Protein AF-A0A6N3FNF6-F1 (afdb_monomer)

Sequence (169 aa):
MVKKSNWANDEDVKLIELFNLGYTSKEIGAELNRTKEAVQKRIQLFKKKKIICEKNRKLKQIECREIKKAINRESSKFLSNRATIKACISAYKNNSMGDLVLDKKKAKEQGIAFPIDMPGVSVNEEIRKFNKFEEKNGKLDLIKYVKSEAERLRELQKEVRKGIEEISV

Solvent-accessible surface area (backbone atoms only — not comparable to full-atom values): 9754 Å² total; per-residue (Å²): 134,72,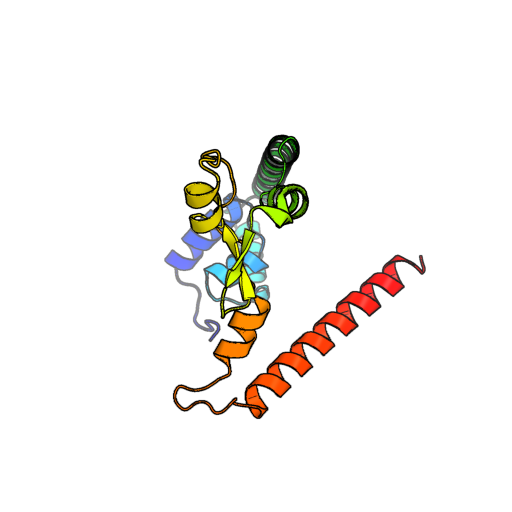63,82,71,81,89,48,73,68,58,51,52,54,50,52,51,43,38,57,68,31,52,49,47,58,58,50,9,63,77,68,40,34,52,42,66,61,42,46,56,51,51,54,51,34,43,76,70,64,78,52,60,70,68,58,19,51,52,36,39,50,50,55,50,53,52,51,50,50,52,49,56,60,55,63,76,48,82,50,60,70,55,51,46,65,77,45,47,88,54,40,40,73,48,99,70,61,23,40,32,54,39,66,63,60,26,61,78,69,73,49,82,80,63,88,87,53,66,63,66,48,79,40,63,65,56,53,58,54,54,69,41,39,43,102,82,81,46,65,43,58,70,61,47,52,52,52,51,57,49,52,52,54,51,50,54,51,52,52,53,52,53,52,61,68,69,77,111

Structure (mmCIF, N/CA/C/O backbone):
data_AF-A0A6N3FNF6-F1
#
_entry.id   AF-A0A6N3FNF6-F1
#
loop_
_atom_site.group_PDB
_atom_site.id
_atom_site.type_symbol
_atom_site.label_atom_id
_atom_site.label_alt_id
_atom_site.label_comp_id
_atom_site.label_asym_id
_atom_site.label_entity_id
_atom_site.label_seq_id
_atom_site.pdbx_PDB_ins_code
_atom_site.Cartn_x
_atom_site.Cartn_y
_atom_site.Cartn_z
_atom_site.occupancy
_atom_site.B_iso_or_equiv
_atom_site.auth_seq_id
_atom_site.auth_comp_id
_atom_site.auth_asym_id
_atom_site.auth_atom_id
_atom_site.pdbx_PDB_model_num
ATOM 1 N N . MET A 1 1 ? 16.596 -14.689 -2.484 1.00 68.25 1 MET A N 1
ATOM 2 C CA . MET A 1 1 ? 17.759 -14.603 -3.401 1.00 68.25 1 MET A CA 1
ATOM 3 C C . MET A 1 1 ? 17.275 -14.135 -4.761 1.00 68.25 1 MET A C 1
ATOM 5 O O . MET A 1 1 ? 16.258 -14.642 -5.215 1.00 68.25 1 MET A O 1
ATOM 9 N N . VAL A 1 2 ? 17.971 -13.182 -5.383 1.00 82.62 2 VAL A N 1
ATOM 10 C CA . VAL A 1 2 ? 17.611 -12.648 -6.709 1.00 82.62 2 VAL A CA 1
ATOM 11 C C . VAL A 1 2 ? 18.080 -13.606 -7.807 1.00 82.62 2 VAL A C 1
ATOM 13 O O . VAL A 1 2 ? 19.210 -14.098 -7.748 1.00 82.62 2 VAL A O 1
ATOM 16 N N . LYS A 1 3 ? 17.238 -13.864 -8.814 1.00 86.38 3 LYS A N 1
ATOM 17 C CA . LYS A 1 3 ? 17.563 -14.762 -9.933 1.00 86.38 3 LYS A CA 1
ATOM 18 C C . LYS A 1 3 ? 18.677 -14.181 -10.814 1.00 86.38 3 LYS A C 1
ATOM 20 O O . LYS A 1 3 ? 18.551 -13.072 -11.341 1.00 86.38 3 LYS A O 1
ATOM 25 N N . LYS A 1 4 ? 19.739 -14.964 -11.030 1.00 87.19 4 LYS A N 1
ATOM 26 C CA . LYS A 1 4 ? 20.877 -14.634 -11.918 1.00 87.19 4 LYS A CA 1
ATOM 27 C C . LYS A 1 4 ? 20.910 -15.452 -13.219 1.00 87.19 4 LYS A C 1
ATOM 29 O O . LYS A 1 4 ? 21.807 -15.254 -14.026 1.00 87.19 4 LYS A O 1
ATOM 34 N N . SER A 1 5 ? 19.951 -16.358 -13.420 1.00 88.81 5 SER A N 1
ATOM 35 C CA . SER A 1 5 ? 19.829 -17.197 -14.620 1.00 88.81 5 SER A CA 1
ATOM 36 C C . SER A 1 5 ? 19.519 -16.377 -15.878 1.00 88.81 5 SER A C 1
ATOM 38 O O . SER A 1 5 ? 19.127 -15.212 -15.791 1.00 88.81 5 SER A O 1
ATOM 40 N N . ASN A 1 6 ? 19.641 -16.980 -17.059 1.00 90.62 6 ASN A N 1
ATOM 41 C CA . ASN A 1 6 ? 19.187 -16.350 -18.302 1.00 90.62 6 ASN A CA 1
ATOM 42 C C . ASN A 1 6 ? 17.668 -16.097 -18.290 1.00 90.62 6 ASN A C 1
ATOM 44 O O . ASN A 1 6 ? 16.942 -16.675 -17.480 1.00 90.62 6 ASN A O 1
ATOM 48 N N . TRP A 1 7 ? 17.211 -15.190 -19.157 1.00 91.88 7 TRP A N 1
ATOM 49 C CA . TRP A 1 7 ? 15.785 -14.921 -19.356 1.00 91.88 7 TRP A CA 1
ATOM 50 C C . TRP A 1 7 ? 15.136 -16.108 -20.057 1.00 91.88 7 TRP A C 1
ATOM 52 O O . TRP A 1 7 ? 15.622 -16.536 -21.104 1.00 91.88 7 TRP A O 1
ATOM 62 N N . ALA A 1 8 ? 14.055 -16.612 -19.476 1.00 92.81 8 ALA A N 1
ATOM 63 C CA . ALA A 1 8 ? 13.214 -17.623 -20.091 1.00 92.81 8 ALA A CA 1
ATOM 64 C C . ALA A 1 8 ? 12.026 -16.961 -20.817 1.00 92.81 8 ALA A C 1
ATOM 66 O O . ALA A 1 8 ? 11.675 -15.811 -20.541 1.00 92.81 8 ALA A O 1
ATOM 67 N N . ASN A 1 9 ? 11.438 -17.668 -21.787 1.00 90.94 9 ASN A N 1
ATOM 68 C CA . ASN A 1 9 ? 10.379 -17.114 -22.641 1.00 90.94 9 ASN A CA 1
ATOM 69 C C . ASN A 1 9 ? 9.107 -16.764 -21.848 1.00 90.94 9 ASN A C 1
ATOM 71 O O . ASN A 1 9 ? 8.434 -15.788 -22.159 1.00 90.94 9 ASN A O 1
ATOM 75 N N . ASP A 1 10 ? 8.794 -17.532 -20.809 1.00 92.06 10 ASP A N 1
ATOM 76 C CA . ASP A 1 10 ? 7.706 -17.266 -19.864 1.00 92.06 10 ASP A CA 1
ATOM 77 C C . ASP A 1 10 ? 7.944 -15.975 -19.059 1.00 92.06 10 ASP A C 1
ATOM 79 O O . ASP A 1 10 ? 7.039 -15.148 -18.923 1.00 92.06 10 ASP A O 1
ATOM 83 N N . GLU A 1 11 ? 9.175 -15.750 -18.584 1.00 92.50 11 GLU A N 1
ATOM 84 C CA . GLU A 1 11 ? 9.556 -14.513 -17.888 1.00 92.50 11 GLU A CA 1
ATOM 85 C C . GLU A 1 11 ? 9.425 -13.286 -18.804 1.00 92.50 11 GLU A C 1
ATOM 87 O O . GLU A 1 11 ? 9.029 -12.211 -18.349 1.00 92.50 11 GLU A O 1
ATOM 92 N N . ASP A 1 12 ? 9.724 -13.441 -20.095 1.00 93.94 12 ASP A N 1
ATOM 93 C CA . ASP A 1 12 ? 9.567 -12.382 -21.090 1.00 93.94 12 ASP A CA 1
ATOM 94 C C . ASP A 1 12 ? 8.100 -12.021 -21.342 1.00 93.94 12 ASP A C 1
ATOM 96 O O . ASP A 1 12 ? 7.769 -10.833 -21.385 1.00 93.94 12 ASP A O 1
ATOM 100 N N . VAL A 1 13 ? 7.224 -13.024 -21.475 1.00 95.00 13 VAL A N 1
ATOM 101 C CA . VAL A 1 13 ? 5.774 -12.813 -21.626 1.00 95.00 13 VAL A CA 1
ATOM 102 C C . VAL A 1 13 ? 5.236 -12.061 -20.411 1.00 95.00 13 VAL A C 1
ATOM 104 O O . VAL A 1 13 ? 4.640 -10.992 -20.565 1.00 95.00 13 VAL A O 1
ATOM 107 N N . LYS A 1 14 ? 5.557 -12.533 -19.200 1.00 95.31 14 LYS A N 1
ATOM 108 C CA . LYS A 1 14 ? 5.121 -11.883 -17.956 1.00 95.31 14 LYS A CA 1
ATOM 109 C C . LYS A 1 14 ? 5.679 -10.459 -17.823 1.00 95.31 14 LYS A C 1
ATOM 111 O O . LYS A 1 14 ? 4.984 -9.557 -17.356 1.00 95.31 14 LYS A O 1
ATOM 116 N N . LEU A 1 15 ? 6.914 -10.207 -18.268 1.00 95.69 15 LEU A N 1
ATOM 117 C CA . LEU A 1 15 ? 7.484 -8.856 -18.289 1.00 95.69 15 LEU A CA 1
ATOM 118 C C . LEU A 1 15 ? 6.701 -7.918 -19.214 1.00 95.69 15 LEU A C 1
ATOM 120 O O . LEU A 1 15 ? 6.466 -6.766 -18.843 1.00 95.69 15 LEU A O 1
ATOM 124 N N . ILE A 1 16 ? 6.326 -8.382 -20.408 1.00 94.69 16 ILE A N 1
ATOM 125 C CA . ILE A 1 16 ? 5.567 -7.588 -21.384 1.00 94.69 16 ILE A CA 1
ATOM 126 C C . ILE A 1 16 ? 4.176 -7.258 -20.833 1.00 94.69 16 ILE A C 1
ATOM 128 O O . ILE A 1 16 ? 3.754 -6.102 -20.906 1.00 94.69 16 ILE A O 1
ATOM 132 N N . GLU A 1 17 ? 3.497 -8.233 -20.230 1.00 94.69 17 GLU A N 1
ATOM 133 C CA . GLU A 1 17 ? 2.198 -8.039 -19.579 1.00 94.69 17 GLU A CA 1
ATOM 134 C C . GLU A 1 17 ? 2.269 -6.969 -18.485 1.00 94.69 17 GLU A C 1
ATOM 136 O O . GLU A 1 17 ? 1.555 -5.966 -18.549 1.00 94.69 17 GLU A O 1
ATOM 141 N N . LEU A 1 18 ? 3.190 -7.118 -17.527 1.00 94.81 18 LEU A N 1
ATOM 142 C CA . LEU A 1 18 ? 3.359 -6.155 -16.435 1.00 94.81 18 LEU A CA 1
ATOM 143 C C . LEU A 1 18 ? 3.735 -4.759 -16.955 1.00 94.81 18 LEU A C 1
ATOM 145 O O . LEU A 1 18 ? 3.250 -3.744 -16.450 1.00 94.81 18 LEU A O 1
ATOM 149 N N . PHE A 1 19 ? 4.573 -4.688 -17.992 1.00 95.25 19 PHE A N 1
ATOM 150 C CA . PHE A 1 19 ? 4.923 -3.424 -18.634 1.00 95.25 19 PHE A CA 1
ATOM 151 C C . PHE A 1 19 ? 3.690 -2.734 -19.229 1.00 95.25 19 PHE A C 1
ATOM 153 O O . PHE A 1 19 ? 3.508 -1.532 -19.027 1.00 95.25 19 PHE A O 1
ATOM 160 N N . ASN A 1 20 ? 2.827 -3.479 -19.920 1.00 92.88 20 ASN A N 1
ATOM 161 C CA . ASN A 1 20 ? 1.602 -2.949 -20.520 1.00 92.88 20 ASN A CA 1
ATOM 162 C C . ASN A 1 20 ? 0.560 -2.539 -19.469 1.00 92.88 20 ASN A C 1
ATOM 164 O O . ASN A 1 20 ? -0.176 -1.578 -19.686 1.00 92.88 20 ASN A O 1
ATOM 168 N N . LEU A 1 21 ? 0.556 -3.190 -18.303 1.00 93.50 21 LEU A N 1
ATOM 169 C CA . LEU A 1 21 ? -0.261 -2.805 -17.149 1.00 93.50 21 LEU A CA 1
ATOM 170 C C . LEU A 1 21 ? 0.210 -1.515 -16.454 1.00 93.50 21 LEU A C 1
ATOM 172 O O . LEU A 1 21 ? -0.455 -1.032 -15.540 1.00 93.50 21 LEU A O 1
ATOM 176 N N . GLY A 1 22 ? 1.329 -0.921 -16.880 1.00 92.94 22 GLY A N 1
ATOM 177 C CA . GLY A 1 22 ? 1.818 0.340 -16.323 1.00 92.94 22 GLY A CA 1
ATOM 178 C C . GLY A 1 22 ? 2.875 0.183 -15.230 1.00 92.94 22 GLY A C 1
ATOM 179 O O . GLY A 1 22 ? 3.301 1.192 -14.663 1.00 92.94 22 GLY A O 1
ATOM 180 N N . TYR A 1 23 ? 3.345 -1.033 -14.943 1.00 93.31 23 TYR A N 1
ATOM 181 C CA . TYR A 1 23 ? 4.307 -1.259 -13.865 1.00 93.31 23 TYR A CA 1
ATOM 182 C C . TYR A 1 23 ? 5.663 -0.602 -14.173 1.00 93.31 23 TYR A C 1
ATOM 184 O O . TYR A 1 23 ? 6.102 -0.440 -15.323 1.00 93.31 23 TYR A O 1
ATOM 192 N N . THR A 1 24 ? 6.355 -0.189 -13.117 1.00 93.00 24 THR A N 1
ATOM 193 C CA . THR A 1 24 ? 7.730 0.309 -13.177 1.00 93.00 24 THR A CA 1
ATOM 194 C C . THR A 1 24 ? 8.731 -0.842 -13.193 1.00 93.00 24 THR A C 1
ATOM 196 O O . THR A 1 24 ? 8.464 -1.935 -12.707 1.00 93.00 24 THR A O 1
ATOM 199 N N . SER A 1 25 ? 9.950 -0.598 -13.685 1.00 93.19 25 SER A N 1
ATOM 200 C CA . SER A 1 25 ? 11.004 -1.626 -13.693 1.00 93.19 25 SER A CA 1
ATOM 201 C C . SER A 1 25 ? 11.356 -2.151 -12.295 1.00 93.19 25 SER A C 1
ATOM 203 O O . SER A 1 25 ? 11.843 -3.270 -12.177 1.00 93.19 25 SER A O 1
ATOM 205 N N . LYS A 1 26 ? 11.118 -1.355 -11.242 1.00 94.12 26 LYS A N 1
ATOM 206 C CA . LYS A 1 26 ? 11.314 -1.782 -9.851 1.00 94.12 26 LYS A CA 1
ATOM 207 C C . LYS A 1 26 ? 10.233 -2.781 -9.428 1.00 94.12 26 LYS A C 1
ATOM 209 O O . LYS A 1 26 ? 10.569 -3.821 -8.879 1.00 94.12 26 LYS A O 1
ATOM 214 N N . GLU A 1 27 ? 8.967 -2.481 -9.713 1.00 93.81 27 GLU A N 1
ATOM 215 C CA . GLU A 1 27 ? 7.834 -3.354 -9.373 1.00 93.81 27 GLU A CA 1
ATOM 216 C C . GLU A 1 27 ? 7.870 -4.656 -10.179 1.00 93.81 27 GLU A C 1
ATOM 218 O O . GLU A 1 27 ? 7.731 -5.730 -9.608 1.00 93.81 27 GLU A O 1
ATOM 223 N N . ILE A 1 28 ? 8.176 -4.576 -11.480 1.00 94.75 28 ILE A N 1
ATOM 224 C CA . ILE A 1 28 ? 8.389 -5.758 -12.330 1.00 94.75 28 ILE A CA 1
ATOM 225 C C . ILE A 1 28 ? 9.533 -6.620 -11.776 1.00 94.75 28 ILE A C 1
ATOM 227 O O . ILE A 1 28 ? 9.438 -7.843 -11.748 1.00 94.75 28 ILE A O 1
ATOM 231 N N . GLY A 1 29 ? 10.620 -5.991 -11.316 1.00 94.62 29 GLY A N 1
ATOM 232 C CA . GLY A 1 29 ? 11.739 -6.701 -10.696 1.00 94.62 29 GLY A CA 1
ATOM 233 C C . GLY A 1 29 ? 11.337 -7.436 -9.419 1.00 94.62 29 GLY A C 1
ATOM 234 O O . GLY A 1 29 ? 11.717 -8.591 -9.243 1.00 94.62 29 GLY A O 1
ATOM 235 N N . ALA A 1 30 ? 10.528 -6.807 -8.563 1.00 93.56 30 ALA A N 1
ATOM 236 C CA . ALA A 1 30 ? 10.001 -7.448 -7.361 1.00 93.56 30 ALA A CA 1
ATOM 237 C C . ALA A 1 30 ? 9.118 -8.661 -7.704 1.00 93.56 30 ALA A C 1
ATOM 239 O O . ALA A 1 30 ? 9.313 -9.733 -7.138 1.00 93.56 30 ALA A O 1
ATOM 240 N N . GLU A 1 31 ? 8.230 -8.515 -8.689 1.00 93.81 31 GLU A N 1
ATOM 241 C CA . GLU A 1 31 ? 7.300 -9.562 -9.129 1.00 93.81 31 GLU A CA 1
ATOM 242 C C . GLU A 1 31 ? 8.005 -10.756 -9.802 1.00 93.81 31 GLU A C 1
ATOM 244 O O . GLU A 1 31 ? 7.607 -11.908 -9.636 1.00 93.81 31 GLU A O 1
ATOM 249 N N . LEU A 1 32 ? 9.085 -10.503 -10.550 1.00 92.75 32 LEU A N 1
ATOM 250 C CA . LEU A 1 32 ? 9.876 -11.540 -11.231 1.00 92.75 32 LEU A CA 1
ATOM 251 C C . LEU A 1 32 ? 11.078 -12.032 -10.408 1.00 92.75 32 LEU A C 1
ATOM 253 O O . LEU A 1 32 ? 11.820 -12.910 -10.856 1.00 92.75 32 LEU A O 1
ATOM 257 N N . ASN A 1 33 ? 11.290 -11.475 -9.212 1.00 93.81 33 ASN A N 1
ATOM 258 C CA . ASN A 1 33 ? 12.465 -11.707 -8.371 1.00 93.81 33 ASN A CA 1
ATOM 259 C C . ASN A 1 33 ? 13.800 -11.470 -9.125 1.00 93.81 33 ASN A C 1
ATOM 261 O O . ASN A 1 33 ? 14.747 -12.267 -9.071 1.00 93.81 33 ASN A O 1
ATOM 265 N N . ARG A 1 34 ? 13.856 -10.354 -9.862 1.00 92.94 34 ARG A N 1
ATOM 266 C CA . ARG A 1 34 ? 14.983 -9.863 -10.673 1.00 92.94 34 ARG A CA 1
ATOM 267 C C . ARG A 1 34 ? 15.400 -8.466 -10.213 1.00 92.94 34 ARG A C 1
ATOM 269 O O . ARG A 1 34 ? 14.606 -7.712 -9.658 1.00 92.94 34 ARG A O 1
ATOM 276 N N . THR A 1 35 ? 16.648 -8.081 -10.479 1.00 94.19 35 THR A N 1
ATOM 277 C CA . THR A 1 35 ? 17.078 -6.703 -10.207 1.00 94.19 35 THR A CA 1
ATOM 278 C C . THR A 1 35 ? 16.414 -5.719 -11.170 1.00 94.19 35 THR A C 1
ATOM 280 O O . THR A 1 35 ? 16.123 -6.043 -12.327 1.00 94.19 35 THR A O 1
ATOM 283 N N . LYS A 1 36 ? 16.221 -4.480 -10.708 1.00 95.06 36 LYS A N 1
ATOM 284 C CA . LYS A 1 36 ? 15.700 -3.372 -11.520 1.00 95.06 36 LYS A CA 1
ATOM 285 C C . LYS A 1 36 ? 16.527 -3.185 -12.798 1.00 95.06 36 LYS A C 1
ATOM 287 O O . LYS A 1 36 ? 15.964 -2.968 -13.868 1.00 95.06 36 LYS A O 1
ATOM 292 N N . GLU A 1 37 ? 17.848 -3.293 -12.698 1.00 95.00 37 GLU A N 1
ATOM 293 C CA . GLU A 1 37 ? 18.796 -3.081 -13.794 1.00 95.00 37 GLU A CA 1
ATOM 294 C C . GLU A 1 37 ? 18.657 -4.167 -14.869 1.00 95.00 37 GLU A C 1
ATOM 296 O O . GLU A 1 37 ? 18.692 -3.865 -16.063 1.00 95.00 37 GLU A O 1
ATOM 301 N N . ALA A 1 38 ? 18.449 -5.426 -14.464 1.00 94.00 38 ALA A N 1
ATOM 302 C CA . ALA A 1 38 ? 18.220 -6.529 -15.396 1.00 94.00 38 ALA A CA 1
ATOM 303 C C . ALA A 1 38 ? 16.921 -6.323 -16.190 1.00 94.00 38 ALA A C 1
ATOM 305 O O . ALA A 1 38 ? 16.912 -6.455 -17.416 1.00 94.00 38 ALA A O 1
ATOM 306 N N . VAL A 1 39 ? 15.847 -5.924 -15.502 1.00 95.94 39 VAL A N 1
ATOM 307 C CA . VAL A 1 39 ? 14.554 -5.600 -16.121 1.00 95.94 39 VAL A CA 1
ATOM 308 C C . VAL A 1 39 ? 14.685 -4.409 -17.075 1.00 95.94 39 VAL A C 1
ATOM 310 O O . VAL A 1 39 ? 14.187 -4.462 -18.197 1.00 95.94 39 VAL A O 1
ATOM 313 N N . GLN A 1 40 ? 15.396 -3.347 -16.683 1.00 95.69 40 GLN A N 1
ATOM 314 C CA . GLN A 1 40 ? 15.626 -2.180 -17.543 1.00 95.69 40 GLN A CA 1
ATOM 315 C C . GLN A 1 40 ? 16.353 -2.547 -18.839 1.00 95.69 40 GLN A C 1
ATOM 317 O O . GLN A 1 40 ? 15.917 -2.132 -19.916 1.00 95.69 40 GLN A O 1
ATOM 322 N N . LYS A 1 41 ? 17.417 -3.356 -18.755 1.00 95.38 41 LYS A N 1
ATOM 323 C CA . LYS A 1 41 ? 18.138 -3.847 -19.939 1.00 95.38 41 LYS A CA 1
ATOM 324 C C . LYS A 1 41 ? 17.221 -4.668 -20.852 1.00 95.38 41 LYS A C 1
ATOM 326 O O . LYS A 1 41 ? 17.250 -4.478 -22.069 1.00 95.38 41 LYS A O 1
ATOM 331 N N . ARG A 1 42 ? 16.363 -5.528 -20.286 1.00 95.00 42 ARG A N 1
ATOM 332 C CA . ARG A 1 42 ? 15.412 -6.3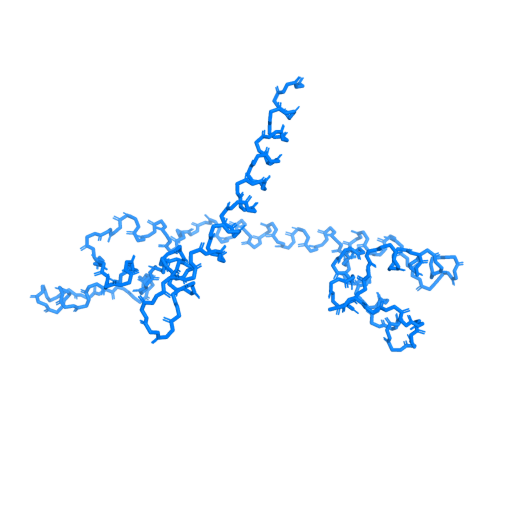38 -21.068 1.00 95.00 42 ARG A CA 1
ATOM 333 C C . ARG A 1 42 ? 14.348 -5.483 -21.761 1.00 95.00 42 ARG A C 1
ATOM 335 O O . ARG A 1 42 ? 14.121 -5.639 -22.957 1.00 95.00 42 ARG A O 1
ATOM 342 N N . ILE A 1 43 ? 13.784 -4.501 -21.058 1.00 94.94 43 ILE A N 1
ATOM 343 C CA . ILE A 1 43 ? 12.840 -3.522 -21.623 1.00 94.94 43 ILE A CA 1
ATOM 344 C C . ILE A 1 43 ? 13.482 -2.744 -22.779 1.00 94.94 43 ILE A C 1
ATOM 346 O O . ILE A 1 43 ? 12.859 -2.561 -23.823 1.00 94.94 43 ILE A O 1
ATOM 350 N N . GLN A 1 44 ? 14.728 -2.285 -22.630 1.00 94.81 44 GLN A N 1
ATOM 351 C CA . GLN A 1 44 ? 15.433 -1.581 -23.707 1.00 94.81 44 GLN A CA 1
ATOM 352 C C . GLN A 1 44 ? 15.576 -2.451 -24.964 1.00 94.81 44 GLN A C 1
ATOM 354 O O . GLN A 1 44 ? 15.369 -1.954 -26.072 1.00 94.81 44 GLN A O 1
ATOM 359 N N . LEU A 1 45 ? 15.871 -3.746 -24.804 1.00 95.12 45 LEU A N 1
ATOM 360 C CA . LEU A 1 45 ? 15.915 -4.697 -25.917 1.00 95.12 45 LEU A CA 1
ATOM 361 C C . LEU A 1 45 ? 14.550 -4.810 -26.616 1.00 95.12 45 LEU A C 1
ATOM 363 O O . LEU A 1 45 ? 14.482 -4.720 -27.841 1.00 95.12 45 LEU A O 1
ATOM 367 N N . PHE A 1 46 ? 13.460 -4.954 -25.861 1.00 94.56 46 PHE A N 1
ATOM 368 C CA . PHE A 1 46 ? 12.107 -5.054 -26.423 1.00 94.56 46 PHE A CA 1
ATOM 369 C C . PHE A 1 46 ? 11.627 -3.774 -27.102 1.00 94.56 46 PHE A C 1
ATOM 371 O O . PHE A 1 46 ? 10.943 -3.852 -28.123 1.00 94.56 46 PHE A O 1
ATOM 378 N N . LYS A 1 47 ? 12.043 -2.601 -26.612 1.00 92.81 47 LYS A N 1
ATOM 379 C CA . LYS A 1 47 ? 11.812 -1.321 -27.296 1.00 92.81 47 LYS A CA 1
ATOM 380 C C . LYS A 1 47 ? 12.515 -1.269 -28.648 1.00 92.81 47 LYS A C 1
ATOM 382 O O . LYS A 1 47 ? 11.891 -0.895 -29.635 1.00 92.81 47 LYS A O 1
ATOM 387 N N . LYS A 1 48 ? 13.788 -1.683 -28.713 1.00 94.31 48 LYS A N 1
ATOM 388 C CA . LYS A 1 48 ? 14.542 -1.754 -29.979 1.00 94.31 48 LYS A CA 1
ATOM 389 C C . LYS A 1 48 ? 13.885 -2.714 -30.974 1.00 94.31 48 LYS A C 1
ATOM 391 O O . LYS A 1 48 ? 13.797 -2.396 -32.153 1.00 94.31 48 LYS A O 1
ATOM 396 N N . LYS A 1 49 ? 13.363 -3.844 -30.485 1.00 93.81 49 LYS A N 1
ATOM 397 C CA . LYS A 1 49 ? 12.598 -4.822 -31.278 1.00 93.81 49 LYS A CA 1
ATOM 398 C C . LYS A 1 49 ? 11.154 -4.394 -31.591 1.00 93.81 49 LYS A C 1
ATOM 400 O O . LYS A 1 49 ? 10.449 -5.147 -32.247 1.00 93.81 49 LYS A O 1
ATOM 405 N N . LYS A 1 50 ? 10.705 -3.220 -31.126 1.00 91.62 50 LYS A N 1
ATOM 406 C CA . LYS A 1 50 ? 9.331 -2.698 -31.282 1.00 91.62 50 LYS A CA 1
ATOM 407 C C . LYS A 1 50 ? 8.222 -3.626 -30.749 1.00 91.62 50 LYS A C 1
ATOM 409 O O . LYS A 1 50 ? 7.082 -3.522 -31.180 1.00 91.62 50 LYS A O 1
ATOM 414 N N . ILE A 1 51 ? 8.540 -4.489 -29.782 1.00 91.62 51 ILE A N 1
ATOM 415 C CA . ILE A 1 51 ? 7.571 -5.397 -29.136 1.00 91.62 51 ILE A CA 1
ATOM 416 C C . ILE A 1 51 ? 6.715 -4.636 -28.113 1.00 91.62 51 ILE A C 1
ATOM 418 O O . ILE A 1 51 ? 5.541 -4.935 -27.925 1.00 91.62 51 ILE A O 1
ATOM 422 N N . ILE A 1 52 ? 7.304 -3.633 -27.453 1.00 91.19 52 ILE A N 1
ATOM 423 C CA . ILE A 1 52 ? 6.646 -2.836 -26.409 1.00 91.19 52 ILE A CA 1
ATOM 424 C C . ILE A 1 52 ? 6.690 -1.342 -26.733 1.00 91.19 52 ILE A C 1
ATOM 426 O O . ILE A 1 52 ? 7.665 -0.839 -27.297 1.00 91.19 52 ILE A O 1
ATOM 430 N N . CYS A 1 53 ? 5.648 -0.618 -26.321 1.00 90.50 53 CYS A N 1
ATOM 431 C CA . CYS A 1 53 ? 5.481 0.809 -26.588 1.00 90.50 53 CYS A CA 1
ATOM 432 C C . CYS A 1 53 ? 5.402 1.624 -25.289 1.00 90.50 53 CYS A C 1
ATOM 434 O O . CYS A 1 53 ? 4.507 1.433 -24.467 1.00 90.50 53 CYS A O 1
ATOM 436 N N . GLU A 1 54 ? 6.305 2.595 -25.124 1.00 90.19 54 GLU A N 1
ATOM 437 C CA . GLU A 1 54 ? 6.328 3.455 -23.930 1.00 90.19 54 GLU A CA 1
ATOM 438 C C . GLU A 1 54 ? 5.096 4.367 -23.835 1.00 90.19 54 GLU A C 1
ATOM 440 O O . GLU A 1 54 ? 4.660 4.689 -22.732 1.00 90.19 54 GLU A O 1
ATOM 445 N N . LYS A 1 55 ? 4.520 4.777 -24.974 1.00 90.94 55 LYS A N 1
ATOM 446 C CA . LYS A 1 55 ? 3.321 5.631 -24.994 1.00 90.94 55 LYS A CA 1
ATOM 447 C C . LYS A 1 55 ? 2.146 4.926 -24.312 1.00 90.94 55 LYS A C 1
ATOM 449 O O . LYS A 1 55 ? 1.516 5.516 -23.440 1.00 90.94 55 LYS A O 1
ATOM 454 N N . ASN A 1 56 ? 1.932 3.648 -24.628 1.00 89.38 56 ASN A N 1
ATOM 455 C CA . ASN A 1 56 ? 0.856 2.840 -24.049 1.00 89.38 56 ASN A CA 1
ATOM 456 C C . ASN A 1 56 ? 1.038 2.675 -22.537 1.00 89.38 56 ASN A C 1
ATOM 458 O O . ASN A 1 56 ? 0.100 2.889 -21.772 1.00 89.38 56 ASN A O 1
ATOM 462 N N . ARG A 1 57 ? 2.273 2.402 -22.092 1.00 91.88 57 ARG A N 1
ATOM 463 C CA . ARG A 1 57 ? 2.591 2.312 -20.662 1.00 91.88 57 ARG A CA 1
ATOM 464 C C . ARG A 1 57 ? 2.276 3.609 -19.918 1.00 91.88 57 ARG A C 1
ATOM 466 O O . ARG A 1 57 ? 1.664 3.569 -18.855 1.00 91.88 57 ARG A O 1
ATOM 473 N N . LYS A 1 58 ? 2.681 4.759 -20.469 1.00 92.81 58 LYS A N 1
ATOM 474 C CA . LYS A 1 58 ? 2.422 6.072 -19.857 1.00 92.81 58 LYS A CA 1
ATOM 475 C C . LYS A 1 58 ? 0.928 6.369 -19.747 1.00 92.81 58 LYS A C 1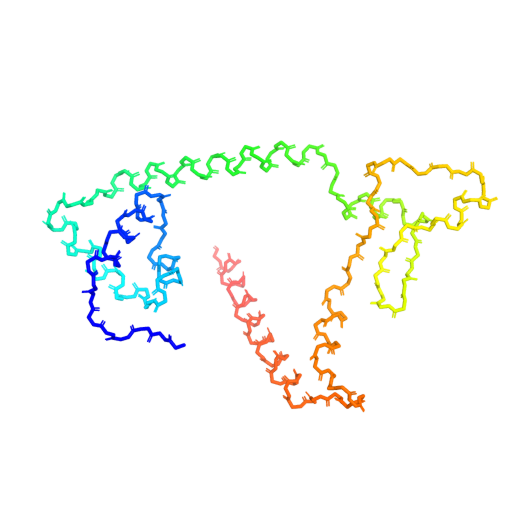
ATOM 477 O O . LYS A 1 58 ? 0.496 6.854 -18.706 1.00 92.81 58 LYS A O 1
ATOM 482 N N . LEU A 1 59 ? 0.147 6.053 -20.781 1.00 92.81 59 LEU A N 1
ATOM 483 C CA . LEU A 1 59 ? -1.310 6.201 -20.743 1.00 92.81 59 LEU A CA 1
ATOM 484 C C . LEU A 1 59 ? -1.920 5.356 -19.619 1.00 92.81 59 LEU A C 1
ATOM 486 O O . LEU A 1 59 ? -2.676 5.888 -18.809 1.00 92.81 59 LEU A O 1
ATOM 490 N N . LYS A 1 60 ? -1.504 4.088 -19.489 1.00 93.25 60 LYS A N 1
ATOM 491 C CA . LYS A 1 60 ? -1.987 3.209 -18.415 1.00 93.25 60 LYS A CA 1
ATOM 492 C C . LYS A 1 60 ? -1.610 3.715 -17.020 1.00 93.25 60 LYS A C 1
ATOM 494 O O . LYS A 1 60 ? -2.422 3.669 -16.104 1.00 93.25 60 LYS A O 1
ATOM 499 N N . GLN A 1 61 ? -0.405 4.260 -16.852 1.00 93.00 61 GLN A N 1
ATOM 500 C CA . GLN A 1 61 ? 0.016 4.864 -15.583 1.00 93.00 61 GLN A CA 1
ATOM 501 C C . GLN A 1 61 ? -0.836 6.074 -15.191 1.00 93.00 61 GLN A C 1
ATOM 503 O O . GLN A 1 61 ? -1.176 6.230 -14.018 1.00 93.00 61 GLN A O 1
ATOM 508 N N . ILE A 1 62 ? -1.184 6.925 -16.161 1.00 94.69 62 ILE A N 1
ATOM 509 C CA . ILE A 1 62 ? -2.076 8.066 -15.933 1.00 94.69 62 ILE A CA 1
ATOM 510 C C . ILE A 1 62 ? -3.460 7.562 -15.530 1.00 94.69 62 ILE A C 1
ATOM 512 O O . ILE A 1 62 ? -3.985 8.018 -14.520 1.00 94.69 62 ILE A O 1
ATOM 516 N N . GLU A 1 63 ? -4.006 6.586 -16.254 1.00 94.56 63 GLU A N 1
ATOM 517 C CA . GLU A 1 63 ? -5.301 5.974 -15.949 1.00 94.56 63 GLU A CA 1
ATOM 518 C C . GLU A 1 63 ? -5.341 5.426 -14.514 1.00 94.56 63 GLU A C 1
ATOM 520 O O . GLU A 1 63 ? -6.176 5.846 -13.715 1.00 94.56 63 GLU A O 1
ATOM 525 N N . CYS A 1 64 ? -4.378 4.578 -14.136 1.00 93.00 64 CYS A N 1
ATOM 526 C CA . CYS A 1 64 ? -4.283 4.023 -12.783 1.00 93.00 64 CYS A CA 1
ATOM 527 C C . CYS A 1 64 ? -4.172 5.117 -11.710 1.00 93.00 64 CYS A C 1
ATOM 529 O O . CYS A 1 64 ? -4.752 5.001 -10.628 1.00 93.00 64 CYS A O 1
ATOM 531 N N . ARG A 1 65 ? -3.442 6.202 -11.999 1.00 94.62 65 ARG A N 1
ATOM 532 C CA . ARG A 1 65 ? -3.308 7.345 -11.090 1.00 94.62 65 ARG A CA 1
ATOM 533 C C . ARG A 1 65 ? -4.629 8.089 -10.919 1.00 94.62 65 ARG A C 1
ATOM 535 O O . ARG A 1 65 ? -4.976 8.418 -9.787 1.00 94.62 65 ARG A O 1
ATOM 542 N N . GLU A 1 66 ? -5.347 8.370 -12.003 1.00 97.19 66 GLU A N 1
ATOM 543 C CA . GLU A 1 66 ? -6.632 9.072 -11.932 1.00 97.19 66 GLU A CA 1
ATOM 544 C C . GLU A 1 66 ? -7.709 8.207 -11.262 1.00 97.19 66 GLU A C 1
ATOM 546 O O . GLU A 1 66 ? -8.430 8.711 -10.403 1.00 97.19 66 GLU A O 1
ATOM 551 N N . ILE A 1 67 ? -7.732 6.894 -11.524 1.00 95.81 67 ILE A N 1
ATOM 552 C CA . ILE A 1 67 ? -8.588 5.937 -10.801 1.00 95.81 67 ILE A CA 1
ATOM 553 C C . ILE A 1 67 ? -8.294 5.991 -9.298 1.00 95.81 67 ILE A C 1
ATOM 555 O O . ILE A 1 67 ? -9.203 6.168 -8.489 1.00 95.81 67 ILE A O 1
ATOM 559 N N . LYS A 1 68 ? -7.017 5.906 -8.903 1.00 96.19 68 LYS A N 1
ATOM 560 C CA . LYS A 1 68 ? -6.627 5.955 -7.488 1.00 96.19 68 LYS A CA 1
ATOM 561 C C . LYS A 1 68 ? -7.016 7.280 -6.830 1.00 96.19 68 LYS A C 1
ATOM 563 O O . LYS A 1 68 ? -7.481 7.281 -5.694 1.00 96.19 68 LYS A O 1
ATOM 568 N N . LYS A 1 69 ? -6.853 8.407 -7.529 1.00 96.19 69 LYS A N 1
ATOM 569 C CA . LYS A 1 69 ? -7.299 9.720 -7.037 1.00 96.19 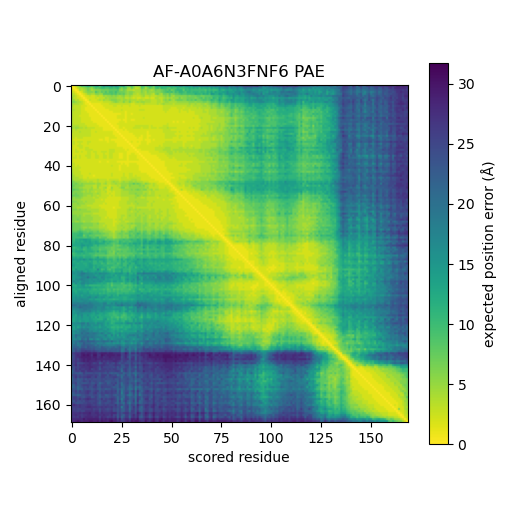69 LYS A CA 1
ATOM 570 C C . LYS A 1 69 ? -8.812 9.771 -6.851 1.00 96.19 69 LYS A C 1
ATOM 572 O O . LYS A 1 69 ? -9.254 10.265 -5.820 1.00 96.19 69 LYS A O 1
ATOM 577 N N . ALA A 1 70 ? -9.586 9.268 -7.811 1.00 96.81 70 ALA A N 1
ATOM 578 C CA . ALA A 1 70 ? -11.042 9.233 -7.724 1.00 96.81 70 ALA A CA 1
ATOM 579 C C . ALA A 1 70 ? -11.504 8.382 -6.530 1.00 96.81 70 ALA A C 1
ATOM 581 O O . ALA A 1 70 ? -12.274 8.864 -5.703 1.00 96.81 70 ALA A O 1
ATOM 582 N N . ILE A 1 71 ? -10.940 7.179 -6.371 1.00 95.12 71 ILE A N 1
ATOM 583 C CA . ILE A 1 71 ? -11.205 6.295 -5.224 1.00 95.12 71 ILE A CA 1
ATOM 584 C C . ILE A 1 71 ? -10.864 6.987 -3.905 1.00 95.12 71 ILE A C 1
ATOM 586 O O . ILE A 1 71 ? -11.659 6.946 -2.968 1.00 95.12 71 ILE A O 1
ATOM 590 N N . ASN A 1 72 ? -9.702 7.639 -3.821 1.00 92.19 72 ASN A N 1
ATOM 591 C CA . ASN A 1 72 ? -9.288 8.344 -2.611 1.00 92.19 72 ASN A CA 1
ATOM 592 C C . ASN A 1 72 ? -10.208 9.527 -2.307 1.00 92.19 72 ASN A C 1
ATOM 594 O O . ASN A 1 72 ? -10.552 9.735 -1.148 1.00 92.19 72 ASN A O 1
ATOM 598 N N . ARG A 1 73 ? -10.629 10.280 -3.330 1.00 93.50 73 ARG A N 1
ATOM 599 C CA . ARG A 1 73 ? -11.554 11.404 -3.172 1.00 93.50 73 ARG A CA 1
ATOM 600 C C . ARG A 1 73 ? -12.898 10.929 -2.634 1.00 93.50 73 ARG A C 1
ATOM 602 O O . ARG A 1 73 ? -13.370 11.504 -1.660 1.00 93.50 73 ARG A O 1
ATOM 609 N N . GLU A 1 74 ? -13.472 9.878 -3.216 1.00 92.69 74 GLU A N 1
ATOM 610 C CA . GLU A 1 74 ? -14.717 9.274 -2.726 1.00 92.69 74 GLU A CA 1
ATOM 611 C C . GLU A 1 74 ? -14.559 8.723 -1.306 1.00 92.69 74 GLU A C 1
ATOM 613 O O . GLU A 1 74 ? -15.329 9.081 -0.420 1.00 92.69 74 GLU A O 1
ATOM 618 N N . SER A 1 75 ? -13.504 7.946 -1.050 1.00 89.12 75 SER A N 1
ATOM 619 C CA . SER A 1 75 ? -13.224 7.383 0.279 1.00 89.12 75 SER A CA 1
ATOM 620 C C . SER A 1 75 ? -13.037 8.467 1.347 1.00 89.12 75 SER A C 1
ATOM 622 O O . SER A 1 75 ? -13.491 8.303 2.474 1.00 89.12 75 SER A O 1
ATOM 624 N N . SER A 1 76 ? -12.404 9.592 0.999 1.00 87.12 76 SER A N 1
ATOM 625 C CA . SER A 1 76 ? -12.129 10.692 1.934 1.00 87.12 76 SER A CA 1
ATOM 626 C C . SER A 1 76 ? -13.359 11.505 2.344 1.00 87.12 76 SER A C 1
ATOM 628 O O . SER A 1 76 ? -13.271 12.277 3.295 1.00 87.12 76 SER A O 1
ATOM 630 N N . LYS A 1 77 ? -14.502 11.338 1.660 1.00 90.12 77 LYS A N 1
ATOM 631 C CA . LYS A 1 77 ? -15.777 11.942 2.087 1.00 90.12 77 LYS A CA 1
ATOM 632 C C . LYS A 1 77 ? -16.288 11.336 3.393 1.00 90.12 77 LYS A C 1
ATOM 634 O O . LYS A 1 77 ? -17.049 11.982 4.106 1.00 90.12 77 LYS A O 1
ATOM 639 N N . PHE A 1 78 ? -15.884 10.105 3.693 1.00 87.06 78 PHE A N 1
ATOM 640 C CA . PHE A 1 78 ? -16.303 9.375 4.880 1.00 87.06 78 PHE A CA 1
ATOM 641 C C . PHE A 1 78 ? -15.213 9.403 5.956 1.00 87.06 78 PHE A C 1
ATOM 643 O O . PHE A 1 78 ? -14.017 9.514 5.676 1.00 87.06 78 PHE A O 1
ATOM 650 N N . LEU A 1 79 ? -15.629 9.284 7.219 1.00 85.00 79 LEU A N 1
ATOM 651 C CA . LEU A 1 79 ? -14.704 9.165 8.342 1.00 85.00 79 LEU A CA 1
ATOM 652 C C . LEU A 1 79 ? -13.955 7.832 8.271 1.00 85.00 79 LEU A C 1
ATOM 654 O O . LEU A 1 79 ? -14.553 6.764 8.166 1.00 85.00 79 LEU A O 1
ATOM 658 N N . SER A 1 80 ? -12.628 7.892 8.381 1.00 88.06 80 SER A N 1
ATOM 659 C CA . SER A 1 80 ? -11.821 6.679 8.538 1.00 88.06 80 SER A CA 1
ATOM 660 C C . SER A 1 80 ? -12.136 5.980 9.864 1.00 88.06 80 SER A C 1
ATOM 662 O O . SER A 1 80 ? -12.370 6.651 10.870 1.00 88.06 80 SER A O 1
ATOM 664 N N . ASN A 1 81 ? -12.008 4.648 9.910 1.00 89.31 81 ASN A N 1
ATOM 665 C CA . ASN A 1 81 ? -12.174 3.869 11.146 1.00 89.31 81 ASN A CA 1
ATOM 666 C C . ASN A 1 81 ? -11.376 4.457 12.318 1.00 89.31 81 ASN A C 1
ATOM 668 O O . ASN A 1 81 ? -11.885 4.567 13.428 1.00 89.31 81 ASN A O 1
ATOM 672 N N . ARG A 1 82 ? -10.140 4.904 12.067 1.00 87.56 82 ARG A N 1
ATOM 673 C CA . ARG A 1 82 ? -9.292 5.536 13.085 1.00 87.56 82 ARG A CA 1
ATOM 674 C C . ARG A 1 82 ? -9.899 6.830 13.631 1.00 87.56 82 ARG A C 1
ATOM 676 O O . ARG A 1 82 ? -9.862 7.052 14.839 1.00 87.56 82 ARG A O 1
ATOM 683 N N . ALA A 1 83 ? -10.437 7.680 12.758 1.00 89.25 83 ALA A N 1
ATOM 684 C CA . ALA A 1 83 ? -11.088 8.924 13.158 1.00 89.25 83 ALA A CA 1
ATOM 685 C C . ALA A 1 83 ? -12.373 8.646 13.953 1.00 89.25 83 ALA A C 1
ATOM 687 O O . ALA A 1 83 ? -12.570 9.248 15.006 1.00 89.25 83 ALA A O 1
ATOM 688 N N . THR A 1 84 ? -13.179 7.675 13.512 1.00 90.00 84 THR A N 1
ATOM 689 C CA . THR A 1 84 ? -14.390 7.229 14.216 1.00 90.00 84 THR A CA 1
ATOM 690 C C . THR A 1 84 ? -14.068 6.708 15.618 1.00 90.00 84 THR A C 1
ATOM 692 O O . THR A 1 84 ? -14.688 7.129 16.591 1.00 90.00 84 THR A O 1
ATOM 695 N N . ILE A 1 85 ? -13.049 5.853 15.758 1.00 91.00 85 ILE A N 1
ATOM 696 C CA . ILE A 1 85 ? -12.603 5.334 17.063 1.00 91.00 85 ILE A CA 1
ATOM 697 C C . ILE A 1 85 ? -12.129 6.470 17.971 1.00 91.00 85 ILE A C 1
ATOM 699 O O . ILE A 1 85 ? -12.480 6.500 19.146 1.00 91.00 85 ILE A O 1
ATOM 703 N N . LYS A 1 86 ? -11.356 7.423 17.434 1.00 90.25 86 LYS A N 1
ATOM 704 C CA . LYS A 1 86 ? -10.849 8.563 18.207 1.00 90.25 86 LYS A CA 1
ATOM 705 C C . LYS A 1 86 ? -11.981 9.459 18.715 1.00 90.25 86 LYS A C 1
ATOM 707 O O . LYS A 1 86 ? -11.936 9.881 19.865 1.00 90.25 86 LYS A O 1
ATOM 712 N N . ALA A 1 87 ? -12.983 9.733 17.879 1.00 90.06 87 ALA A N 1
ATOM 713 C CA . ALA A 1 87 ? -14.152 10.521 18.265 1.00 90.06 87 ALA A CA 1
ATOM 714 C C . ALA A 1 87 ? -15.017 9.800 19.313 1.00 90.06 87 ALA A C 1
ATOM 716 O O . ALA A 1 87 ? -15.545 10.431 20.224 1.00 90.06 87 ALA A O 1
ATOM 717 N N . CYS A 1 88 ? -15.117 8.472 19.219 1.00 90.38 88 CYS A N 1
ATOM 718 C CA . CYS A 1 88 ? -15.953 7.644 20.087 1.00 90.38 88 CYS A CA 1
ATOM 719 C C . CYS A 1 88 ? -15.138 6.810 21.087 1.00 90.38 88 CYS A C 1
ATOM 721 O O . CYS A 1 88 ? -15.527 5.685 21.396 1.00 90.38 88 CYS A O 1
ATOM 723 N N . ILE A 1 89 ? -14.018 7.329 21.602 1.00 91.00 89 ILE A N 1
ATOM 724 C CA . ILE A 1 89 ? -13.057 6.538 22.393 1.00 91.00 89 ILE A CA 1
ATOM 725 C C . ILE A 1 89 ? -13.683 5.874 23.628 1.00 91.00 89 ILE A C 1
ATOM 727 O O . ILE A 1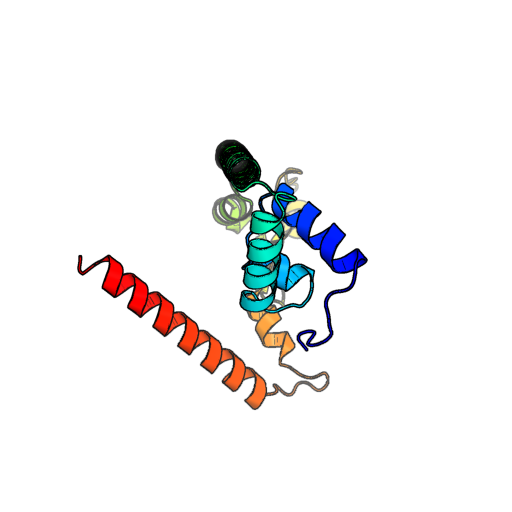 89 ? -13.296 4.774 24.006 1.00 91.00 89 ILE A O 1
ATOM 731 N N . SER A 1 90 ? -14.709 6.497 24.212 1.00 91.06 90 SER A N 1
ATOM 732 C CA . SER A 1 90 ? -15.441 5.997 25.382 1.00 91.06 90 SER A CA 1
ATOM 733 C C . SER A 1 90 ? -16.232 4.705 25.131 1.00 91.06 90 SER A C 1
ATOM 735 O O . SER A 1 90 ? -16.635 4.045 26.094 1.00 91.06 90 SER A O 1
ATOM 737 N N . ALA A 1 91 ? -16.478 4.350 23.867 1.00 90.94 91 ALA A N 1
ATOM 738 C CA . ALA A 1 91 ? -17.114 3.098 23.462 1.00 90.94 91 ALA A CA 1
ATOM 739 C C . ALA A 1 91 ? -16.117 1.929 23.342 1.00 90.94 91 ALA A C 1
ATOM 741 O O . ALA A 1 91 ? -16.529 0.782 23.162 1.00 90.94 91 ALA A O 1
ATOM 742 N N . TYR A 1 92 ? -14.816 2.208 23.440 1.00 94.06 92 TYR A N 1
ATOM 743 C CA . TYR A 1 92 ? -13.743 1.232 23.299 1.00 94.06 92 TYR A CA 1
ATOM 744 C C . TYR A 1 92 ? -13.019 1.014 24.625 1.00 94.06 92 TYR A C 1
ATOM 746 O O . TYR A 1 92 ? -13.042 1.851 25.526 1.00 94.06 92 TYR A O 1
ATOM 754 N N . LYS A 1 93 ? -12.325 -0.118 24.716 1.00 93.38 93 LYS A N 1
ATOM 755 C CA . LYS A 1 93 ? -11.384 -0.430 25.791 1.00 93.38 93 LYS A CA 1
ATOM 756 C C . LYS A 1 93 ? -10.120 -1.064 25.236 1.00 93.38 93 LYS A C 1
ATOM 758 O O . LYS A 1 93 ? -10.145 -1.672 24.166 1.00 93.38 93 LYS A O 1
ATOM 763 N N . ASN A 1 94 ? -9.038 -0.967 25.995 1.00 92.25 94 ASN A N 1
ATOM 764 C CA . ASN A 1 94 ? -7.800 -1.663 25.671 1.00 92.25 94 ASN A CA 1
ATOM 765 C C . ASN A 1 94 ? -7.918 -3.151 26.026 1.00 92.25 94 ASN A C 1
ATOM 767 O O . ASN A 1 94 ? -8.451 -3.506 27.080 1.00 92.25 94 ASN A O 1
ATOM 771 N N . ASN A 1 95 ? -7.413 -4.023 25.156 1.00 89.25 95 ASN A N 1
ATOM 772 C CA . ASN A 1 95 ? -7.156 -5.421 25.497 1.00 89.25 95 ASN A CA 1
ATOM 773 C C . ASN A 1 95 ? -5.737 -5.590 26.087 1.00 89.25 95 ASN A C 1
ATOM 775 O O . ASN A 1 95 ? -4.956 -4.641 26.147 1.00 89.25 95 ASN A O 1
ATOM 779 N N . SER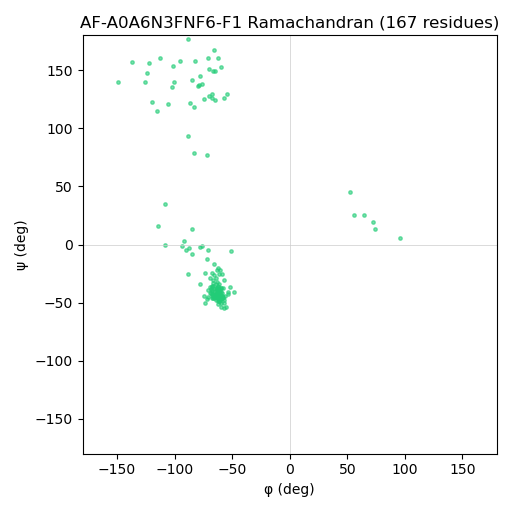 A 1 96 ? -5.386 -6.808 26.507 1.00 85.12 96 SER A N 1
ATOM 780 C CA . SER A 1 96 ? -4.053 -7.132 27.045 1.00 85.12 96 SER A CA 1
ATOM 781 C C . SER A 1 96 ? -2.906 -6.929 26.048 1.00 85.12 96 SER A C 1
ATOM 783 O O . SER A 1 96 ? -1.762 -6.780 26.458 1.00 85.12 96 SER A O 1
ATOM 785 N N . MET A 1 97 ? -3.207 -6.903 24.748 1.00 81.44 97 MET A N 1
ATOM 786 C CA . MET A 1 97 ? -2.249 -6.661 23.665 1.00 81.44 97 MET A CA 1
ATOM 787 C C . MET A 1 97 ? -2.150 -5.173 23.284 1.00 81.44 97 MET A C 1
ATOM 789 O O . MET A 1 97 ? -1.441 -4.835 22.341 1.00 81.44 97 MET A O 1
ATOM 793 N N . GLY A 1 98 ? -2.867 -4.285 23.983 1.00 83.31 98 GLY A N 1
ATOM 794 C CA . GLY A 1 98 ? -2.910 -2.850 23.695 1.00 83.31 98 GLY A CA 1
ATOM 795 C C . GLY A 1 98 ? -3.720 -2.461 22.451 1.00 83.31 98 GLY A C 1
ATOM 796 O O . GLY A 1 98 ? -3.607 -1.324 21.999 1.00 83.31 98 GLY A O 1
ATOM 797 N N . ASP A 1 99 ? -4.528 -3.372 21.897 1.00 89.12 99 ASP A N 1
ATOM 798 C CA . ASP A 1 99 ? -5.505 -3.062 20.848 1.00 89.12 99 ASP A CA 1
ATOM 799 C C . ASP A 1 99 ? -6.746 -2.390 21.464 1.00 89.12 99 ASP A C 1
ATOM 801 O O . ASP A 1 99 ? -7.200 -2.768 22.549 1.00 89.12 99 ASP A O 1
ATOM 805 N N . LEU A 1 100 ? -7.352 -1.455 20.729 1.00 91.88 100 LEU A N 1
ATOM 806 C CA . LEU A 1 100 ? -8.644 -0.858 21.078 1.00 91.88 100 LEU A CA 1
ATOM 807 C C . LEU A 1 100 ? -9.776 -1.728 20.528 1.00 91.88 100 LEU A C 1
ATOM 809 O O . LEU A 1 100 ? -9.863 -1.943 19.320 1.00 91.88 100 LEU A O 1
ATOM 813 N N . VAL A 1 101 ? -10.662 -2.206 21.398 1.00 93.19 101 VAL A N 1
ATOM 814 C CA . VAL A 1 101 ? -11.777 -3.099 21.047 1.00 93.19 101 VAL A CA 1
ATOM 815 C C . VAL A 1 101 ? -13.090 -2.509 21.548 1.00 93.19 101 VAL A C 1
ATOM 817 O O . VAL A 1 101 ? -13.141 -1.991 22.664 1.00 93.19 101 VAL A O 1
ATOM 820 N N . LEU A 1 102 ? -14.154 -2.607 20.744 1.00 93.00 102 LEU A N 1
ATOM 821 C CA . LEU A 1 102 ?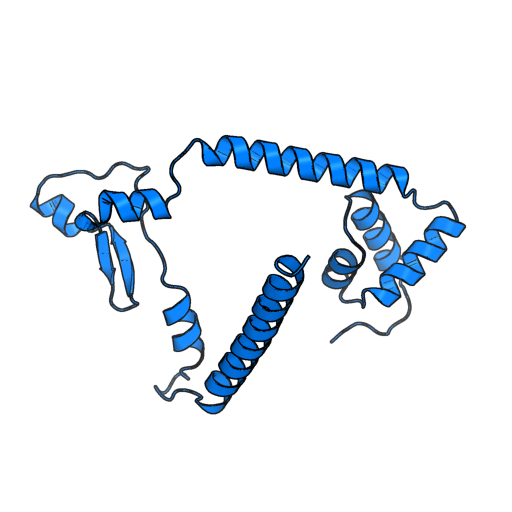 -15.498 -2.191 21.157 1.00 93.00 102 LEU A CA 1
ATOM 822 C C . LEU A 1 102 ? -15.923 -2.881 22.453 1.00 93.00 102 LEU A C 1
ATOM 824 O O . LEU A 1 102 ? -15.888 -4.113 22.569 1.00 93.00 102 LEU A O 1
ATOM 828 N N . ASP A 1 103 ? -16.392 -2.095 23.418 1.00 92.88 103 ASP A N 1
ATOM 829 C CA . ASP A 1 103 ? -16.803 -2.625 24.707 1.00 92.88 103 ASP A CA 1
ATOM 830 C C . ASP A 1 103 ? -18.236 -3.165 24.680 1.00 92.88 103 ASP A C 1
ATOM 832 O O . ASP A 1 103 ? -19.193 -2.562 25.166 1.00 92.88 103 ASP A O 1
ATOM 836 N N . LYS A 1 104 ? -18.379 -4.372 24.128 1.00 90.00 104 LYS A N 1
ATOM 837 C CA . LYS A 1 104 ? -19.664 -5.083 24.069 1.00 90.00 104 LYS A CA 1
ATOM 838 C C . LYS A 1 104 ? -20.266 -5.374 25.451 1.00 90.00 104 LYS A C 1
ATOM 840 O O . LYS A 1 104 ? -21.464 -5.625 25.528 1.00 90.00 104 LYS A O 1
ATOM 845 N N . LYS A 1 105 ? -19.463 -5.392 26.527 1.00 89.88 105 LYS A N 1
ATOM 846 C CA . LYS A 1 105 ? -19.975 -5.609 27.894 1.00 89.88 105 LYS A CA 1
ATOM 847 C C . LYS A 1 105 ? -20.695 -4.361 28.388 1.00 89.88 105 LYS A C 1
ATOM 849 O O . LYS A 1 105 ? -21.870 -4.447 28.725 1.00 89.88 105 LYS A O 1
ATOM 854 N N . LYS A 1 106 ? -20.031 -3.208 28.272 1.00 88.31 106 LYS A N 1
ATOM 855 C CA . LYS A 1 106 ? -20.610 -1.894 28.570 1.00 88.31 106 LYS A CA 1
ATOM 856 C C . LYS A 1 106 ? -21.911 -1.650 27.804 1.00 88.31 106 LYS A C 1
ATOM 858 O O . LYS A 1 106 ? -22.885 -1.195 28.388 1.00 88.31 106 LYS A O 1
ATOM 863 N N . ALA A 1 107 ? -21.955 -2.021 26.523 1.00 87.88 107 ALA A N 1
ATOM 864 C CA . ALA A 1 107 ? -23.176 -1.959 25.719 1.00 87.88 107 ALA A CA 1
ATOM 865 C C . ALA A 1 107 ? -24.335 -2.770 26.326 1.00 87.88 107 ALA A C 1
ATOM 867 O O . ALA A 1 107 ? -25.436 -2.249 26.471 1.00 87.88 107 ALA A O 1
ATOM 868 N N . LYS A 1 108 ? -24.088 -4.020 26.743 1.00 90.00 108 LYS A N 1
ATOM 869 C CA . LYS A 1 108 ? -25.115 -4.866 27.376 1.00 90.00 108 LYS A CA 1
ATOM 870 C C . LYS A 1 108 ? -25.588 -4.311 28.718 1.00 90.00 108 LYS A C 1
ATOM 872 O O . LYS A 1 108 ? -26.786 -4.290 28.963 1.00 90.00 108 LYS A O 1
ATOM 877 N N . GLU A 1 109 ? -24.660 -3.866 29.561 1.00 92.25 109 GLU A N 1
ATOM 878 C CA . GLU A 1 109 ? -24.958 -3.316 30.893 1.00 92.25 109 GLU A CA 1
ATOM 879 C C . GLU A 1 109 ? -25.783 -2.029 30.812 1.00 92.25 109 GLU A C 1
ATOM 881 O O . GLU A 1 109 ? -26.698 -1.826 31.602 1.00 92.25 109 GLU A O 1
ATOM 886 N N . GLN A 1 110 ? -25.485 -1.177 29.830 1.00 90.94 110 GLN A N 1
ATOM 887 C CA . GLN A 1 110 ? -26.183 0.092 29.622 1.00 90.94 110 GLN A CA 1
ATOM 888 C C . GLN A 1 110 ? -27.433 -0.045 28.738 1.00 90.94 110 GLN A C 1
ATOM 890 O O . GLN A 1 110 ? -28.127 0.943 28.518 1.00 90.94 110 GLN A O 1
ATOM 895 N N . GLY A 1 111 ? -27.720 -1.241 28.209 1.00 89.81 111 GLY A N 1
ATOM 896 C CA . GLY A 1 111 ? -28.827 -1.462 27.273 1.00 89.81 111 GLY A CA 1
ATOM 897 C C . GLY A 1 111 ? -28.664 -0.727 25.935 1.00 89.81 111 GLY A C 1
ATOM 898 O O . GLY A 1 111 ? -29.653 -0.414 25.280 1.00 89.81 111 GLY A O 1
ATOM 899 N N . ILE A 1 112 ? -27.426 -0.430 25.528 1.00 87.12 112 ILE A N 1
ATOM 900 C CA . ILE A 1 112 ? -27.097 0.321 24.310 1.00 87.12 112 ILE A CA 1
ATOM 901 C C . ILE A 1 112 ? -26.672 -0.656 23.209 1.00 87.12 112 ILE A C 1
ATOM 903 O O . ILE A 1 112 ? -25.921 -1.599 23.454 1.00 87.12 112 ILE A O 1
ATOM 907 N N . ALA A 1 113 ? -27.103 -0.412 21.971 1.00 87.56 113 ALA A N 1
ATOM 908 C CA . ALA A 1 113 ? -26.614 -1.123 20.792 1.00 87.56 113 ALA A CA 1
ATOM 909 C C . ALA A 1 113 ? -25.618 -0.254 20.011 1.00 87.56 113 ALA A C 1
ATOM 911 O O . ALA A 1 113 ? -25.864 0.929 19.782 1.00 87.56 113 ALA A O 1
ATOM 912 N N . PHE A 1 114 ? -24.500 -0.843 19.579 1.00 87.94 114 PHE A N 1
ATOM 913 C CA . PHE A 1 114 ? -23.580 -0.172 18.661 1.00 87.94 114 PHE A CA 1
ATOM 914 C C . PHE A 1 114 ? -24.029 -0.365 17.205 1.00 87.94 114 PHE A C 1
ATOM 916 O O . PHE A 1 114 ? -24.462 -1.468 16.858 1.00 87.94 114 PHE A O 1
ATOM 923 N N . PRO A 1 115 ? -23.896 0.660 16.342 1.00 88.38 115 PRO A N 1
ATOM 924 C CA . PRO A 1 115 ? -24.153 0.528 14.911 1.00 88.38 115 PRO A CA 1
ATOM 925 C C . PRO A 1 115 ? -23.246 -0.513 14.248 1.00 88.38 115 PRO A C 1
ATOM 927 O O . PRO A 1 115 ? -22.109 -0.718 14.676 1.00 88.38 115 PRO A O 1
ATOM 930 N N . ILE A 1 116 ? -23.723 -1.116 13.156 1.00 86.69 116 ILE A N 1
ATOM 931 C CA . ILE A 1 116 ? -22.951 -2.103 12.385 1.00 86.69 116 ILE A CA 1
ATOM 932 C C . ILE A 1 116 ? -21.680 -1.506 11.768 1.00 86.69 116 ILE A C 1
ATOM 934 O O . ILE A 1 116 ? -20.654 -2.176 11.700 1.00 86.69 116 ILE A O 1
ATOM 938 N N . ASP A 1 117 ? -21.735 -0.225 11.405 1.00 85.62 117 ASP A N 1
ATOM 939 C CA . ASP A 1 117 ? -20.623 0.509 10.796 1.00 85.62 117 ASP A CA 1
ATOM 940 C C . ASP A 1 117 ? -19.565 0.951 11.819 1.00 85.62 117 ASP A C 1
ATOM 942 O O . ASP A 1 117 ? -18.552 1.559 11.462 1.00 85.62 117 ASP A O 1
ATOM 946 N N . MET A 1 118 ? -19.778 0.673 13.111 1.00 89.06 118 MET A N 1
ATOM 947 C CA . MET A 1 118 ? -18.824 1.034 14.148 1.00 89.06 118 MET A CA 1
ATOM 948 C C . MET A 1 118 ? -17.603 0.099 14.093 1.00 89.06 118 MET A C 1
ATOM 950 O O . MET A 1 118 ? -17.759 -1.123 14.164 1.00 89.06 118 MET A O 1
ATOM 954 N N . PRO A 1 119 ? -16.372 0.635 13.991 1.00 91.44 119 PRO A N 1
ATOM 955 C CA . PRO A 1 119 ? -15.177 -0.192 13.861 1.00 91.44 119 PRO A CA 1
ATOM 956 C C . PRO A 1 119 ? -15.027 -1.185 15.018 1.00 91.44 119 PRO A C 1
ATOM 958 O O . PRO A 1 119 ? -15.005 -0.797 16.174 1.00 91.44 119 PRO A O 1
ATOM 961 N N . GLY A 1 120 ? -14.880 -2.479 14.730 1.00 88.69 120 GLY A N 1
ATOM 962 C CA . GLY A 1 120 ? -14.818 -3.497 15.786 1.00 88.69 120 GLY A CA 1
ATOM 963 C C . GLY A 1 120 ? -13.543 -3.458 16.634 1.00 88.69 120 GLY A C 1
ATOM 964 O O . GLY A 1 120 ? -13.591 -3.646 17.854 1.00 88.69 120 GLY A O 1
ATOM 965 N N . VAL A 1 121 ? -12.401 -3.255 15.973 1.00 89.62 121 VAL A N 1
ATOM 966 C CA . VAL A 1 121 ? -11.060 -3.330 16.563 1.00 89.62 121 VAL A CA 1
ATOM 967 C C . VAL A 1 121 ? -10.121 -2.361 15.843 1.00 89.62 121 VAL A C 1
ATOM 969 O O . VAL A 1 121 ? -10.131 -2.282 14.615 1.00 89.62 121 VAL A O 1
ATOM 972 N N . SER A 1 122 ? -9.261 -1.681 16.598 1.00 88.81 122 SER A N 1
ATOM 973 C CA . SER A 1 122 ? -8.049 -1.032 16.096 1.00 88.81 122 SER A CA 1
ATOM 974 C C . SER A 1 122 ? -6.830 -1.711 16.698 1.00 88.81 122 SER A C 1
ATOM 976 O O . SER A 1 122 ? -6.604 -1.656 17.906 1.00 88.81 122 SER A O 1
ATOM 978 N N . VAL A 1 123 ? -6.044 -2.337 15.829 1.00 86.44 123 VAL A N 1
ATOM 979 C CA . VAL A 1 123 ? -4.870 -3.125 16.197 1.00 86.44 123 VAL A CA 1
ATOM 980 C C . VAL A 1 123 ? -3.672 -2.226 16.495 1.00 86.44 123 VAL A C 1
ATOM 982 O O . VAL A 1 123 ? -3.382 -1.297 15.742 1.00 86.44 123 VAL A O 1
ATOM 985 N N . ASN A 1 124 ? -2.934 -2.550 17.553 1.00 83.50 124 ASN A N 1
ATOM 986 C CA . ASN A 1 124 ? -1.625 -1.989 17.833 1.00 83.50 124 ASN A CA 1
ATOM 987 C C . ASN A 1 124 ? -0.535 -2.825 17.145 1.00 83.50 124 ASN A C 1
ATOM 989 O O . ASN A 1 124 ? -0.042 -3.831 17.659 1.00 83.50 124 ASN A O 1
ATOM 993 N N . GLU A 1 125 ? -0.159 -2.408 15.938 1.00 80.81 125 GLU A N 1
ATOM 994 C CA . GLU A 1 125 ? 0.877 -3.093 15.163 1.00 80.81 125 GLU A CA 1
ATOM 995 C C . GLU A 1 125 ? 2.268 -3.018 15.803 1.00 80.81 125 GLU A C 1
ATOM 997 O O . GLU A 1 125 ? 3.094 -3.897 15.556 1.00 80.81 125 GLU A O 1
ATOM 1002 N N . GLU A 1 126 ? 2.552 -1.994 16.610 1.00 73.50 126 GLU A N 1
ATOM 1003 C CA . GLU A 1 126 ? 3.877 -1.802 17.207 1.00 73.50 126 GLU A CA 1
ATOM 1004 C C . GLU A 1 126 ? 4.157 -2.847 18.284 1.00 73.50 126 GLU A C 1
ATOM 1006 O O . GLU A 1 126 ? 5.199 -3.502 18.239 1.00 73.50 126 GLU A O 1
ATOM 1011 N N . ILE A 1 127 ? 3.185 -3.097 19.165 1.00 73.44 127 ILE A N 1
ATOM 1012 C CA . ILE A 1 127 ? 3.281 -4.161 20.175 1.00 73.44 127 ILE A CA 1
ATOM 1013 C C . ILE A 1 127 ? 3.423 -5.529 19.502 1.00 73.44 127 ILE A C 1
ATOM 1015 O O . ILE A 1 127 ? 4.220 -6.357 19.929 1.00 73.44 127 ILE A O 1
ATOM 1019 N N . ARG A 1 128 ? 2.714 -5.777 18.394 1.00 71.19 128 ARG A N 1
ATOM 1020 C CA . ARG A 1 128 ? 2.836 -7.051 17.663 1.00 71.19 128 ARG A CA 1
ATOM 1021 C C . ARG A 1 128 ? 4.201 -7.228 17.010 1.00 71.19 128 ARG A C 1
ATOM 1023 O O . ARG A 1 128 ? 4.728 -8.339 17.001 1.00 71.19 128 ARG A O 1
ATOM 1030 N N . LYS A 1 129 ? 4.775 -6.154 16.459 1.00 69.69 129 LYS A N 1
ATOM 1031 C CA . LYS A 1 129 ? 6.149 -6.169 15.942 1.00 69.69 129 LYS A CA 1
ATOM 1032 C C . LYS A 1 129 ? 7.130 -6.461 17.069 1.00 69.69 129 LYS A C 1
ATOM 1034 O O . LYS A 1 129 ? 7.974 -7.323 16.873 1.00 69.69 129 LYS A O 1
ATOM 1039 N N . PHE A 1 130 ? 6.973 -5.826 18.229 1.00 67.62 130 PHE A N 1
ATOM 1040 C CA . PHE A 1 130 ? 7.792 -6.077 19.415 1.00 67.62 130 PHE A CA 1
ATOM 1041 C C . PHE A 1 130 ? 7.692 -7.536 19.890 1.00 67.62 130 PHE A C 1
ATOM 1043 O O . PHE A 1 130 ? 8.699 -8.238 19.917 1.00 67.62 130 PHE A O 1
ATOM 1050 N N . ASN A 1 131 ? 6.477 -8.041 20.125 1.00 66.88 131 ASN A N 1
ATOM 1051 C CA . ASN A 1 131 ? 6.237 -9.413 20.586 1.00 66.88 131 ASN A CA 1
ATOM 1052 C C . ASN A 1 131 ? 6.738 -10.477 19.594 1.00 66.88 131 ASN A C 1
ATOM 1054 O O . ASN A 1 131 ? 7.075 -11.584 19.996 1.00 66.88 131 ASN A O 1
ATOM 1058 N N . LYS A 1 132 ? 6.835 -10.169 18.292 1.00 65.06 132 LYS A N 1
ATOM 1059 C CA . LYS A 1 132 ? 7.429 -11.079 17.293 1.00 65.06 132 LYS A CA 1
ATOM 1060 C C . LYS A 1 132 ? 8.918 -11.363 17.552 1.00 65.06 132 LYS A C 1
ATOM 1062 O O . LYS A 1 132 ? 9.438 -12.358 17.045 1.00 65.06 132 LYS A O 1
ATOM 1067 N N . PHE A 1 133 ? 9.607 -10.488 18.283 1.00 62.12 133 PHE A N 1
ATOM 1068 C CA . PHE A 1 133 ? 11.000 -10.676 18.689 1.00 62.12 133 PHE A CA 1
ATOM 1069 C C . PHE A 1 133 ? 11.142 -11.404 20.034 1.00 62.12 133 PHE A C 1
ATOM 1071 O O . PHE A 1 133 ? 12.265 -11.735 20.413 1.00 62.12 133 PHE A O 1
ATOM 1078 N N . GLU A 1 134 ? 10.042 -11.693 20.734 1.00 57.19 134 GLU A N 1
ATOM 1079 C CA . GLU A 1 134 ? 10.052 -12.596 21.884 1.00 57.19 134 GLU A CA 1
ATOM 1080 C C . GLU A 1 134 ? 9.961 -14.049 21.400 1.00 57.19 134 GLU A C 1
ATOM 1082 O O . GLU A 1 134 ? 9.011 -14.448 20.723 1.00 57.19 134 GLU A O 1
ATOM 1087 N N . GLU A 1 135 ? 10.978 -14.861 21.695 1.00 54.28 135 GLU A N 1
ATOM 1088 C CA . GLU A 1 135 ? 10.925 -16.292 21.396 1.00 54.28 135 GLU A CA 1
ATOM 1089 C C . GLU A 1 135 ? 9.941 -17.020 22.326 1.00 54.28 135 GLU A C 1
ATOM 1091 O O . GLU A 1 135 ? 9.640 -16.556 23.427 1.00 54.28 135 GLU A O 1
ATOM 1096 N N . LYS A 1 136 ? 9.494 -18.218 21.904 1.00 45.34 136 LYS A N 1
ATOM 1097 C CA . LYS A 1 136 ? 8.501 -19.102 22.566 1.00 45.34 136 LYS A CA 1
ATOM 1098 C C . LYS A 1 136 ? 8.743 -19.417 24.059 1.00 45.34 136 LYS A C 1
ATOM 1100 O O . LYS A 1 136 ? 7.878 -20.027 24.674 1.00 45.34 136 LYS A O 1
ATOM 1105 N N . ASN A 1 137 ? 9.862 -18.985 24.640 1.00 46.16 137 ASN A N 1
ATOM 1106 C CA . ASN A 1 137 ? 10.239 -19.187 26.041 1.00 46.16 137 ASN A CA 1
ATOM 1107 C C . ASN A 1 137 ? 10.299 -17.877 26.860 1.00 46.16 137 ASN A C 1
ATOM 1109 O O . ASN A 1 137 ? 10.919 -17.857 27.921 1.00 46.16 137 ASN A O 1
ATOM 1113 N N . GLY A 1 138 ? 9.714 -16.774 26.372 1.00 56.53 138 GLY A N 1
ATOM 1114 C CA . GLY A 1 138 ? 9.653 -15.502 27.108 1.00 56.53 138 GLY A CA 1
ATOM 1115 C C . GLY A 1 138 ? 10.991 -14.758 27.199 1.00 56.53 138 GLY A C 1
ATOM 1116 O O . GLY A 1 138 ? 11.172 -13.917 28.076 1.00 56.53 138 GLY A O 1
ATOM 1117 N N . LYS A 1 139 ? 11.949 -15.072 26.316 1.00 57.69 139 LYS A N 1
ATOM 1118 C CA . LYS A 1 139 ? 13.189 -14.303 26.157 1.00 57.69 139 LYS A CA 1
ATOM 1119 C C . LYS A 1 139 ? 13.125 -13.494 24.869 1.00 57.69 139 LYS A C 1
ATOM 1121 O O . LYS A 1 139 ? 12.986 -14.049 23.780 1.00 57.69 139 LYS A O 1
ATOM 1126 N N . LEU A 1 140 ? 13.250 -12.179 25.017 1.00 61.06 140 LEU A N 1
ATOM 1127 C CA . LEU A 1 140 ? 13.441 -11.250 23.913 1.00 61.06 140 LEU A CA 1
ATOM 1128 C C . LEU A 1 140 ? 14.795 -11.539 23.251 1.00 61.06 140 LEU A C 1
ATOM 1130 O O . LEU A 1 140 ? 15.833 -11.491 23.918 1.00 61.06 140 LEU A O 1
ATOM 1134 N N . ASP A 1 141 ? 14.803 -11.800 21.942 1.00 70.00 141 ASP A N 1
ATOM 1135 C CA . ASP A 1 141 ? 16.033 -11.792 21.144 1.00 70.00 141 ASP A CA 1
ATOM 1136 C C . ASP A 1 141 ? 16.486 -10.332 20.977 1.00 70.00 141 ASP A C 1
ATOM 1138 O O . ASP A 1 141 ? 16.271 -9.673 19.954 1.00 70.00 141 ASP A O 1
ATOM 1142 N N . LEU A 1 142 ? 17.077 -9.806 22.055 1.00 68.12 142 LEU A N 1
ATOM 1143 C CA . LEU A 1 142 ? 17.573 -8.437 22.187 1.00 68.12 142 LEU A CA 1
ATOM 1144 C C . LEU A 1 142 ? 18.498 -8.066 21.028 1.00 68.12 142 LEU A C 1
ATOM 1146 O O . LEU A 1 142 ? 18.447 -6.944 20.537 1.00 68.12 142 LEU A O 1
ATOM 1150 N N . ILE A 1 143 ? 19.309 -9.011 20.547 1.00 74.56 143 ILE A N 1
ATOM 1151 C CA . ILE A 1 143 ? 20.243 -8.777 19.444 1.00 74.56 143 ILE A CA 1
ATOM 1152 C C . ILE A 1 143 ? 19.471 -8.491 18.156 1.00 74.56 143 ILE A C 1
ATOM 1154 O O . ILE A 1 143 ? 19.800 -7.555 17.425 1.00 74.56 143 ILE A O 1
ATOM 1158 N N . LYS A 1 144 ? 18.441 -9.284 17.863 1.00 73.88 144 LYS A N 1
ATOM 1159 C CA . LYS A 1 144 ? 17.618 -9.109 16.665 1.00 73.88 144 LYS A CA 1
ATOM 1160 C C . LYS A 1 144 ? 16.740 -7.863 16.744 1.00 73.88 144 LYS A C 1
ATOM 1162 O O . LYS A 1 144 ? 16.636 -7.150 15.745 1.00 73.88 144 LYS A O 1
ATOM 1167 N N . TYR A 1 145 ? 16.182 -7.563 17.916 1.00 75.56 145 TYR A N 1
ATOM 1168 C CA . TYR A 1 145 ? 15.432 -6.329 18.155 1.00 75.56 145 TYR A CA 1
ATOM 1169 C C . TYR A 1 145 ? 16.314 -5.083 17.978 1.00 75.56 145 TYR A C 1
ATOM 1171 O O . TYR A 1 145 ? 15.986 -4.207 17.181 1.00 75.56 145 TYR A O 1
ATOM 1179 N N . VAL A 1 146 ? 17.484 -5.036 18.626 1.00 80.06 146 VAL A N 1
ATOM 1180 C CA . VAL A 1 146 ? 18.427 -3.907 18.519 1.00 80.06 146 VAL A CA 1
ATOM 1181 C C . VAL A 1 146 ? 18.910 -3.718 17.078 1.00 80.06 146 VAL A C 1
ATOM 1183 O O . VAL A 1 146 ? 18.990 -2.587 16.604 1.00 80.06 146 VAL A O 1
ATOM 1186 N N . LYS A 1 147 ? 19.179 -4.805 16.340 1.00 83.00 147 LYS A N 1
ATOM 1187 C CA . LYS A 1 147 ? 19.534 -4.729 14.910 1.00 83.00 147 LYS A CA 1
ATOM 1188 C C . LYS A 1 147 ? 18.406 -4.137 14.060 1.00 83.00 147 LYS A C 1
ATOM 1190 O O . LYS A 1 147 ? 18.685 -3.282 13.223 1.00 83.00 147 LYS A O 1
ATOM 1195 N N . SER A 1 148 ? 17.166 -4.570 14.293 1.00 78.81 148 SER A N 1
ATOM 1196 C CA . SER A 1 148 ? 15.963 -4.044 13.635 1.00 78.81 148 SER A CA 1
ATOM 1197 C C . SER A 1 148 ? 15.777 -2.549 13.915 1.00 78.81 148 SER A C 1
ATOM 1199 O O . SER A 1 148 ? 15.592 -1.760 12.990 1.00 78.81 148 SER A O 1
ATOM 1201 N N . GLU A 1 149 ? 15.879 -2.132 15.177 1.00 82.06 149 GLU A N 1
ATOM 1202 C CA . GLU A 1 149 ? 15.670 -0.733 15.562 1.00 82.06 149 GLU A CA 1
ATOM 1203 C C . GLU A 1 149 ? 16.791 0.181 15.038 1.00 82.06 149 GLU A C 1
ATOM 1205 O O . GLU A 1 149 ? 16.532 1.278 14.546 1.00 82.06 149 GLU A O 1
ATOM 1210 N N . ALA A 1 150 ? 18.038 -0.302 15.018 1.00 85.62 150 ALA A N 1
ATOM 1211 C CA . ALA A 1 150 ? 19.159 0.411 14.404 1.00 85.62 150 ALA A CA 1
ATOM 1212 C C . ALA A 1 150 ? 19.007 0.584 12.880 1.00 85.62 150 ALA A C 1
ATOM 1214 O O . ALA A 1 150 ? 19.558 1.517 12.292 1.00 85.62 150 ALA A O 1
ATOM 1215 N N . GLU A 1 151 ? 18.307 -0.323 12.199 1.00 86.38 151 GLU A N 1
ATOM 1216 C CA . GLU A 1 151 ? 17.967 -0.175 10.781 1.00 86.38 151 GLU A CA 1
ATOM 1217 C C . GLU A 1 151 ? 16.849 0.858 10.586 1.00 86.38 151 GLU A C 1
ATOM 1219 O O . GLU A 1 151 ? 17.005 1.772 9.774 1.00 86.38 151 GLU A O 1
ATOM 1224 N N . ARG A 1 152 ? 15.804 0.806 11.423 1.00 83.81 152 ARG A N 1
ATOM 1225 C CA . ARG A 1 152 ? 14.692 1.771 11.434 1.00 83.81 152 ARG A CA 1
ATOM 1226 C C . ARG A 1 152 ? 15.171 3.208 11.670 1.00 83.81 152 ARG A C 1
ATOM 1228 O O . ARG A 1 152 ? 1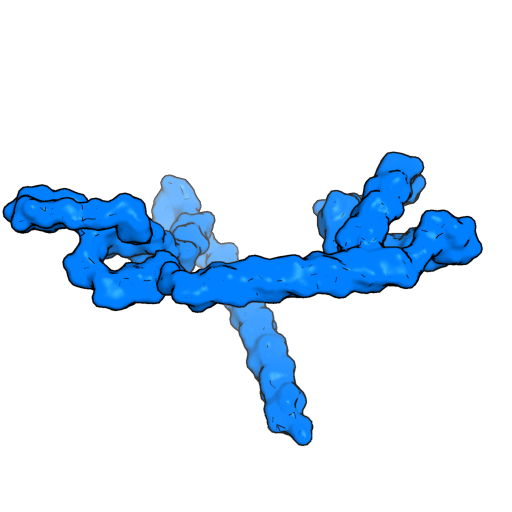4.787 4.113 10.933 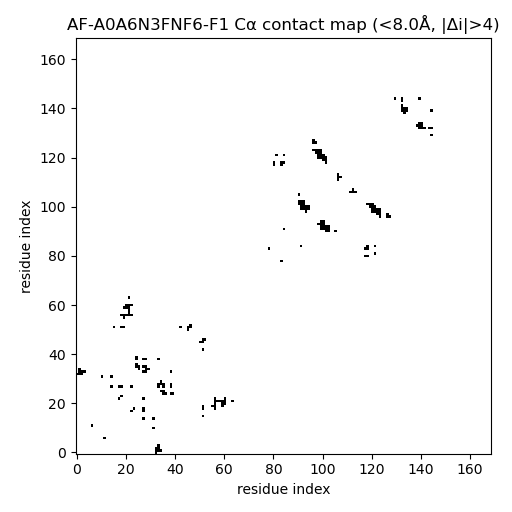1.00 83.81 152 ARG A O 1
ATOM 1235 N N . LEU A 1 153 ? 16.073 3.417 12.634 1.00 88.69 153 LEU A N 1
ATOM 1236 C CA . LEU A 1 153 ? 16.684 4.725 12.906 1.00 88.69 153 LEU A CA 1
ATOM 1237 C C . LEU A 1 153 ? 17.517 5.243 11.725 1.00 88.69 153 LEU A C 1
ATOM 1239 O O . LEU A 1 153 ? 17.493 6.438 11.431 1.00 88.69 153 LEU A O 1
ATOM 1243 N N . ARG A 1 154 ? 18.223 4.356 11.012 1.00 89.88 154 ARG A N 1
ATOM 1244 C CA . ARG A 1 154 ? 18.983 4.729 9.807 1.00 89.88 154 ARG A CA 1
ATOM 1245 C C . ARG A 1 154 ? 18.076 5.148 8.653 1.00 89.88 154 ARG A C 1
ATOM 1247 O O . ARG A 1 154 ? 18.447 6.044 7.899 1.00 89.88 154 ARG A O 1
ATOM 1254 N N . GLU A 1 155 ? 16.918 4.514 8.489 1.00 88.38 155 GLU A N 1
ATOM 1255 C CA . GLU A 1 155 ? 15.920 4.937 7.499 1.00 88.38 155 GLU A CA 1
ATOM 1256 C C . GLU A 1 155 ? 15.312 6.296 7.856 1.00 88.38 155 GLU A C 1
ATOM 1258 O O . GLU A 1 155 ? 15.308 7.194 7.015 1.00 88.38 155 GLU A O 1
ATOM 1263 N N . LEU A 1 156 ? 14.927 6.490 9.119 1.00 88.56 156 LEU A N 1
ATOM 1264 C CA . LEU A 1 156 ? 14.427 7.770 9.634 1.00 88.56 156 LEU A CA 1
ATOM 1265 C C . LEU A 1 156 ? 15.423 8.914 9.417 1.00 88.56 156 LEU A C 1
ATOM 1267 O O . LEU A 1 156 ? 15.046 9.981 8.941 1.00 88.56 156 LEU A O 1
ATOM 1271 N N . GLN A 1 157 ? 16.712 8.690 9.688 1.00 89.88 157 GLN A N 1
ATOM 1272 C CA . GLN A 1 157 ? 17.751 9.688 9.420 1.00 89.88 157 GLN A CA 1
ATOM 1273 C C . GLN A 1 157 ? 17.831 10.078 7.938 1.00 89.88 157 GLN A C 1
ATOM 1275 O O . GLN A 1 157 ? 18.051 11.249 7.626 1.00 89.88 157 GLN A O 1
ATOM 1280 N N . LYS A 1 158 ? 17.638 9.127 7.013 1.00 90.19 158 LYS A N 1
ATOM 1281 C CA . LYS A 1 158 ? 17.614 9.420 5.571 1.00 90.19 158 LYS A CA 1
ATOM 1282 C C . LYS A 1 158 ? 16.389 10.242 5.183 1.00 90.19 158 LYS A C 1
ATOM 1284 O O . LYS A 1 158 ? 16.526 11.165 4.386 1.00 90.19 158 LYS A O 1
ATOM 1289 N N . GLU A 1 159 ? 15.219 9.923 5.733 1.00 87.81 159 GLU A N 1
ATOM 1290 C CA . GLU A 1 159 ? 13.985 10.672 5.470 1.00 87.81 159 GLU A CA 1
ATOM 1291 C C . GLU A 1 159 ? 14.062 12.104 6.001 1.00 87.81 159 GLU A C 1
ATOM 1293 O O . GLU A 1 159 ? 13.754 13.039 5.266 1.00 87.81 159 GLU A O 1
ATOM 1298 N N . VAL A 1 160 ? 14.551 12.291 7.230 1.00 89.75 160 VAL A N 1
ATOM 1299 C CA . VAL A 1 160 ? 14.753 13.623 7.818 1.00 89.75 160 VAL A CA 1
ATOM 1300 C C . VAL A 1 160 ? 15.736 14.441 6.984 1.00 89.75 160 VAL A C 1
ATOM 1302 O O . VAL A 1 160 ? 15.455 15.595 6.671 1.00 89.75 160 VAL A O 1
ATOM 1305 N N . ARG A 1 161 ? 16.862 13.846 6.562 1.00 89.31 161 ARG A N 1
ATOM 1306 C CA . ARG A 1 161 ? 17.845 14.529 5.708 1.00 89.31 161 ARG A CA 1
ATOM 1307 C C . ARG A 1 161 ? 17.229 14.994 4.392 1.00 89.31 161 ARG A C 1
ATOM 1309 O O . ARG A 1 161 ? 17.431 16.134 3.995 1.00 89.31 161 ARG A O 1
ATOM 1316 N N . LYS A 1 162 ? 16.440 14.125 3.761 1.00 87.38 162 LYS A N 1
ATOM 1317 C CA . LYS A 1 162 ? 15.731 14.441 2.524 1.00 87.38 162 LYS A CA 1
ATOM 1318 C C . LYS A 1 162 ? 14.712 15.572 2.720 1.00 87.38 162 LYS A C 1
ATOM 1320 O O . LYS A 1 162 ? 14.638 16.463 1.886 1.00 87.38 162 LYS A O 1
ATOM 1325 N N . GLY A 1 163 ? 13.976 15.572 3.832 1.00 83.94 163 GLY A N 1
ATOM 1326 C CA . GLY A 1 163 ? 13.044 16.654 4.166 1.00 83.94 163 GLY A CA 1
ATOM 1327 C C . GLY A 1 163 ? 13.740 18.000 4.406 1.00 83.94 163 GLY A C 1
ATOM 1328 O O . GLY A 1 163 ? 13.230 19.031 3.985 1.00 83.94 163 GLY A O 1
ATOM 1329 N N . ILE A 1 164 ? 14.925 18.003 5.027 1.00 84.88 164 ILE A N 1
ATOM 1330 C CA . ILE A 1 164 ? 15.737 19.222 5.199 1.00 84.88 164 ILE A CA 1
ATOM 1331 C C . ILE A 1 164 ? 16.204 19.763 3.840 1.00 84.88 164 ILE A C 1
ATOM 1333 O O . ILE A 1 164 ? 16.116 20.964 3.600 1.00 84.88 164 ILE A O 1
ATOM 1337 N N . GLU A 1 165 ? 16.666 18.890 2.940 1.00 82.38 165 GLU A N 1
ATOM 1338 C CA . GLU A 1 165 ? 17.070 19.273 1.579 1.00 82.38 165 GLU A CA 1
ATOM 1339 C C . GLU A 1 165 ? 15.903 19.865 0.771 1.00 82.38 165 GLU A C 1
ATOM 1341 O O . GLU A 1 165 ? 16.113 20.789 -0.006 1.00 82.38 165 GLU A O 1
ATOM 1346 N N . GLU A 1 166 ? 14.675 19.383 0.983 1.00 81.19 166 GLU A N 1
ATOM 1347 C CA . GLU A 1 166 ? 13.462 19.904 0.335 1.00 81.19 166 GLU A CA 1
ATOM 1348 C C . GLU A 1 166 ? 13.001 21.268 0.899 1.00 81.19 166 GLU A C 1
ATOM 1350 O O . GLU A 1 166 ? 12.332 22.008 0.186 1.00 81.19 166 GLU A O 1
ATOM 1355 N N . ILE A 1 167 ? 13.354 21.615 2.145 1.00 79.12 167 ILE A N 1
ATOM 1356 C CA . ILE A 1 167 ? 13.021 22.909 2.788 1.00 79.12 167 ILE A CA 1
ATOM 1357 C C . ILE A 1 167 ? 14.088 23.980 2.514 1.00 79.12 167 ILE A C 1
ATOM 1359 O O . ILE A 1 167 ? 13.802 25.172 2.570 1.00 79.12 167 ILE A O 1
ATOM 1363 N N . SER A 1 168 ? 15.328 23.570 2.247 1.00 61.97 168 SER A N 1
ATOM 1364 C CA . SER A 1 168 ? 16.464 24.479 2.056 1.00 61.97 168 SER A CA 1
ATOM 1365 C C . SER A 1 168 ? 16.598 25.028 0.620 1.00 61.97 168 SER A C 1
ATOM 1367 O O . SER A 1 168 ? 17.648 25.588 0.293 1.00 61.97 168 SER A O 1
ATOM 1369 N N . VAL A 1 169 ? 15.561 24.861 -0.213 1.00 52.81 169 VAL A N 1
ATOM 1370 C CA . VAL A 1 169 ? 15.400 25.378 -1.589 1.00 52.81 169 VAL A CA 1
ATOM 1371 C C . VAL A 1 169 ? 14.268 26.396 -1.608 1.00 52.81 169 VAL A C 1
ATOM 1373 O O . VAL A 1 169 ? 14.455 27.451 -2.251 1.00 52.81 169 VAL A O 1
#

Secondary structure (DSSP, 8-state):
----SPPPHHHHHHHHHHHHTT--HHHHHHHHT--HHHHHHHHHHHHHTTSS-HHHHHHHHHHHHHHHHHHHHHHHTSPPHHHHHHHTGGGEEE-TTS-EEE-HHHHHHHTPPPPTTS--EE--HHHHHHHTTEETTTEE-HHHHHHHHHHHHHHHHHHHHHHHHHH--

Mean predicted aligned error: 12.03 Å

Organism: NCBI:txid1559

Foldseek 3Di:
DADPDDDDPVLLVLLQVCQLLLDQLPVSCVVSSHDSVVSVVSVVVCVVVVVHDPVSSVVNNVVVVVVVVVVCVVVVVDDDLVRLCVVPVVQWDQDPLRKTAGDVVVCVVVVHDDDPPRDGIGDDVVSVVQCVQQPPVRDRPVVVVVVVVVVVVVVVVVVVVVVVVVVVD

pLDDT: mean 86.99, std 10.36, range [45.34, 97.19]

Radius of gyration: 24.18 Å; Cα contacts (8 Å, |Δi|>4): 115; chains: 1; bounding box: 50×45×62 Å

Nearest PDB structures (foldseek):
  1p4w-assembly1_A  TM=7.438E-01  e=8.408E-01  Erwinia amylovora
  3tgn-assembly1_B  TM=4.479E-01  e=1.786E-01  Streptococcus pneumoniae D39
  3qp5-assembly2_D  TM=6.953E-01  e=8.408E-01  Chromobacterium violaceum
  3qp5-assembly2_C  TM=7.197E-01  e=1.013E+00  Chromobacterium violaceum
  6fi9-assembly1_A  TM=4.361E-01  e=2.021E-01  Lactococcus cremoris subsp. cremoris MG1363